Protein AF-A0A519W0J6-F1 (afdb_monomer_lite)

Foldseek 3Di:
DDDDDDPPVVVVVVVVVVVPPPDPPVDWDWDWDDDPFWIWIWTADAFAAIFTLDTGTDDPDPVCSVCSCVVDVPPPDVLSQPRGPFGAPDDSDPDDGNDWDQDPVRDTDFHWHWDDWDWDDPDPRDIDIDTDIAGPVDDDD

Radius of gyration: 22.87 Å; chains: 1; bounding box: 69×35×72 Å

Sequence (141 aa):
MKQPKVPQLKSQILLCCLLGMVHLAKAQEIIAIETAHNAMVLEAVKGKDVNTVYFGQKLHSAAEYTQVNATYKQTTEYTGQLNSAYTPSGSRNLVEPAISVTHSDGNKSLNLIFVKKEVENIDANVRLTTLTLKDPVYNFT

Secondary structure (DSSP, 8-state):
-PPP---HHHHHHHHHHHHT--------EEEEEE-SSEEEEEEE-TTS-EEEEEEEEPPS-GGGGGGHHHHS-----TTS-TTBSSPBSSTT--S--SB----TTS------EEEEEEEEEEETTEEEEEEEEE-SSS---

Structure (mmCIF, N/CA/C/O backbone):
data_AF-A0A519W0J6-F1
#
_entry.id   AF-A0A519W0J6-F1
#
loop_
_atom_site.group_PDB
_atom_site.id
_atom_site.type_symbol
_atom_site.label_atom_id
_atom_site.label_alt_id
_atom_site.label_comp_id
_atom_site.label_asym_id
_atom_site.label_entity_id
_atom_site.label_seq_id
_atom_site.pdbx_PDB_ins_code
_atom_site.Cartn_x
_atom_site.Cartn_y
_atom_site.Cartn_z
_atom_site.occupancy
_atom_site.B_iso_or_equiv
_atom_site.auth_seq_id
_atom_site.auth_comp_id
_atom_site.auth_asym_id
_atom_site.auth_atom_id
_atom_site.pdbx_PDB_model_num
ATOM 1 N N . MET A 1 1 ? -47.994 5.093 -54.308 1.00 45.38 1 MET A N 1
ATOM 2 C CA . MET A 1 1 ? -46.577 4.808 -53.982 1.00 45.38 1 MET A CA 1
ATOM 3 C C . MET A 1 1 ? -46.498 4.281 -52.554 1.00 45.38 1 MET A C 1
ATOM 5 O O . MET A 1 1 ? -46.879 4.998 -51.641 1.00 45.38 1 MET A O 1
ATOM 9 N N . LYS A 1 2 ? -46.115 3.010 -52.361 1.00 41.75 2 LYS A N 1
ATOM 10 C CA . LYS A 1 2 ? -45.961 2.377 -51.035 1.00 41.75 2 LYS A CA 1
ATOM 11 C C . LYS A 1 2 ? -44.585 2.736 -50.469 1.00 41.75 2 LYS A C 1
ATOM 13 O O . LYS A 1 2 ? -43.588 2.485 -51.136 1.00 41.75 2 LYS A O 1
ATOM 18 N N . GLN A 1 3 ? -44.532 3.301 -49.264 1.00 48.34 3 GLN A N 1
ATOM 19 C CA . GLN A 1 3 ? -43.264 3.503 -48.559 1.00 48.34 3 GLN A CA 1
ATOM 20 C C . GLN A 1 3 ? -42.672 2.157 -48.103 1.00 48.34 3 GLN A C 1
ATOM 22 O O . GLN A 1 3 ? -43.434 1.276 -47.685 1.00 48.34 3 GLN A O 1
ATOM 27 N N . PRO A 1 4 ? -41.341 1.965 -48.171 1.00 50.31 4 PRO A N 1
ATOM 28 C CA . PRO A 1 4 ? -40.723 0.723 -47.739 1.00 50.31 4 PRO A CA 1
ATOM 29 C C . PRO A 1 4 ? -40.739 0.645 -46.207 1.00 50.31 4 PRO A C 1
ATOM 31 O O . PRO A 1 4 ? -40.271 1.546 -45.514 1.00 50.31 4 PRO A O 1
ATOM 34 N N . LYS A 1 5 ? -41.279 -0.453 -45.665 1.00 56.59 5 LYS A N 1
ATOM 35 C CA . LYS A 1 5 ? -41.187 -0.768 -44.234 1.00 56.59 5 LYS A CA 1
ATOM 36 C C . LYS A 1 5 ? -39.733 -1.108 -43.905 1.00 56.59 5 LYS A C 1
ATOM 38 O O . LYS A 1 5 ? -39.240 -2.164 -44.295 1.00 56.59 5 LYS A O 1
ATOM 43 N N . VAL A 1 6 ? -39.058 -0.218 -43.183 1.00 60.62 6 VAL A N 1
ATOM 44 C CA . VAL A 1 6 ? -37.746 -0.497 -42.582 1.00 60.62 6 VAL A CA 1
ATOM 45 C C . VAL A 1 6 ? -37.908 -1.674 -41.603 1.00 60.62 6 VAL A C 1
ATOM 47 O O . VAL A 1 6 ? -38.866 -1.677 -40.823 1.00 60.62 6 VAL A O 1
ATOM 50 N N . PRO A 1 7 ? -37.039 -2.703 -41.631 1.00 51.59 7 PRO A N 1
ATOM 51 C CA . PRO A 1 7 ? -37.216 -3.873 -40.784 1.00 51.59 7 PRO A CA 1
ATOM 52 C C . PRO A 1 7 ? -36.943 -3.501 -39.321 1.00 51.59 7 PRO A C 1
ATOM 54 O O . PRO A 1 7 ? -35.798 -3.266 -38.937 1.00 51.59 7 PRO A O 1
ATOM 57 N N . GLN A 1 8 ? -38.009 -3.485 -38.513 1.00 59.59 8 GLN A N 1
ATOM 58 C CA . GLN A 1 8 ? -38.036 -3.235 -37.058 1.00 59.59 8 GLN A CA 1
ATOM 59 C C . GLN A 1 8 ? -36.944 -4.007 -36.292 1.00 59.59 8 GLN A C 1
ATOM 61 O O . GLN A 1 8 ? -36.388 -3.517 -35.313 1.00 59.59 8 GLN A O 1
ATOM 66 N N . LEU A 1 9 ? -36.570 -5.187 -36.798 1.00 54.81 9 LEU A N 1
ATOM 67 C CA . LEU A 1 9 ? -35.539 -6.053 -36.234 1.00 54.81 9 LEU A CA 1
ATOM 68 C C . LEU A 1 9 ? -34.135 -5.419 -36.245 1.00 54.81 9 LEU A C 1
ATOM 70 O O . LEU A 1 9 ? -33.382 -5.595 -35.295 1.00 54.81 9 LEU A O 1
ATOM 74 N N . LYS A 1 10 ? -33.786 -4.623 -37.268 1.00 52.78 10 LYS A N 1
ATOM 75 C CA . LYS A 1 10 ? -32.477 -3.943 -37.331 1.00 52.78 10 LYS A CA 1
ATOM 76 C C . LYS A 1 10 ? -32.378 -2.791 -36.323 1.00 52.78 10 LYS A C 1
ATOM 78 O O . LYS A 1 10 ? -31.314 -2.577 -35.752 1.00 52.78 10 LYS A O 1
ATOM 83 N N . SER A 1 11 ? -33.489 -2.091 -36.075 1.00 52.75 11 SER A N 1
ATOM 84 C CA . SER A 1 11 ? -33.553 -1.002 -35.088 1.00 52.75 11 SER A CA 1
ATOM 85 C C . SER A 1 11 ? -33.530 -1.522 -33.647 1.00 52.75 11 SER A C 1
ATOM 87 O O . SER A 1 11 ? -32.971 -0.861 -32.777 1.00 52.75 11 SER A O 1
ATOM 89 N N . GLN A 1 12 ? -34.097 -2.706 -33.391 1.00 56.88 12 GLN A N 1
ATOM 90 C CA . GLN A 1 12 ? -34.077 -3.345 -32.068 1.00 56.88 12 GLN A CA 1
ATOM 91 C C . GLN A 1 12 ? -32.694 -3.914 -31.713 1.00 56.88 12 GLN A C 1
ATOM 93 O O . GLN A 1 12 ? -32.242 -3.750 -30.584 1.00 56.88 12 GLN A O 1
ATOM 98 N N . ILE A 1 13 ? -31.975 -4.496 -32.682 1.00 59.44 13 ILE A N 1
ATOM 99 C CA . ILE A 1 13 ? -30.599 -4.985 -32.474 1.00 59.44 13 ILE A CA 1
ATOM 100 C C . ILE A 1 13 ? -29.644 -3.821 -32.163 1.00 59.44 13 ILE A C 1
ATOM 102 O O . ILE A 1 13 ? -28.817 -3.930 -31.262 1.00 59.44 13 ILE A O 1
ATOM 106 N N . LEU A 1 14 ? -29.801 -2.680 -32.844 1.00 55.66 14 LEU A N 1
ATOM 107 C CA . LEU A 1 14 ? -28.998 -1.482 -32.580 1.00 55.66 14 LEU A CA 1
ATOM 108 C C . LEU A 1 14 ? -29.262 -0.900 -31.176 1.00 55.66 14 LEU A C 1
ATOM 110 O O . LEU A 1 14 ? -28.326 -0.463 -30.509 1.00 55.66 14 LEU A O 1
ATOM 114 N N . LEU A 1 15 ? -30.511 -0.954 -30.699 1.00 54.09 15 LEU A N 1
ATOM 115 C CA . LEU A 1 15 ? -30.890 -0.509 -29.353 1.00 54.09 15 LEU A CA 1
ATOM 116 C C . LEU A 1 15 ? -30.371 -1.465 -28.257 1.00 54.09 15 LEU A C 1
ATOM 118 O O . LEU A 1 15 ? -29.874 -1.001 -27.233 1.00 54.09 15 LEU A O 1
ATOM 122 N N . CYS A 1 16 ? -30.392 -2.784 -28.488 1.00 56.12 16 CYS A N 1
ATOM 123 C CA . CYS A 1 16 ? -29.795 -3.776 -27.583 1.00 56.12 16 CYS A CA 1
ATOM 124 C C . CYS A 1 16 ? -28.260 -3.681 -27.517 1.00 56.12 16 CYS A C 1
ATOM 126 O O . CYS A 1 16 ? -27.689 -3.861 -26.443 1.00 56.12 16 CYS A O 1
ATOM 128 N N . CYS A 1 17 ? -27.583 -3.347 -28.621 1.00 57.12 17 CYS A N 1
ATOM 129 C CA . CYS A 1 17 ? -26.134 -3.116 -28.620 1.00 57.12 17 CYS A CA 1
ATOM 130 C C . CYS A 1 17 ? -25.729 -1.842 -27.856 1.00 57.12 17 CYS A C 1
ATOM 132 O O . CYS A 1 17 ? -24.668 -1.835 -27.235 1.00 57.12 17 CYS A O 1
ATOM 134 N N . LEU A 1 18 ? -26.564 -0.793 -27.840 1.00 54.22 18 LEU A N 1
ATOM 135 C CA . LEU A 1 18 ? -26.305 0.413 -27.036 1.00 54.22 18 LEU A CA 1
ATOM 136 C C . LEU A 1 18 ? -26.500 0.188 -25.524 1.00 54.22 18 LEU A C 1
ATOM 138 O O . LEU A 1 18 ? -25.801 0.808 -24.728 1.00 54.22 18 LEU A O 1
ATOM 142 N N . LEU A 1 19 ? -27.402 -0.712 -25.119 1.00 57.50 19 LEU A N 1
ATOM 143 C CA . LEU A 1 19 ? -27.638 -1.068 -23.709 1.00 57.50 19 LEU A CA 1
ATOM 144 C C . LEU A 1 19 ? -26.611 -2.071 -23.144 1.00 57.50 19 LEU A C 1
ATOM 146 O O . LEU A 1 19 ? -26.503 -2.213 -21.930 1.00 57.50 19 LEU A O 1
ATOM 150 N N . GLY A 1 20 ? -25.842 -2.754 -24.001 1.00 53.88 20 GLY A N 1
ATOM 151 C CA . GLY A 1 20 ? -24.844 -3.757 -23.601 1.00 53.88 20 GLY A CA 1
ATOM 152 C C . GLY A 1 20 ? -23.479 -3.198 -23.178 1.00 53.88 20 GLY A C 1
ATOM 153 O O . GLY A 1 20 ? -22.646 -3.950 -22.680 1.00 53.88 20 GLY A O 1
ATOM 154 N N . MET A 1 21 ? -23.235 -1.894 -23.346 1.00 58.31 21 MET A N 1
ATOM 155 C CA . MET A 1 21 ? -21.981 -1.231 -22.956 1.00 58.31 21 MET A CA 1
ATOM 156 C C . MET A 1 21 ? -22.093 -0.517 -21.605 1.00 58.31 21 MET A C 1
ATOM 158 O O . MET A 1 21 ? -21.588 0.590 -21.426 1.00 58.31 21 MET A O 1
ATOM 162 N N . VAL A 1 22 ? -22.735 -1.145 -20.617 1.00 56.03 22 VAL A N 1
ATOM 163 C CA . VAL A 1 22 ? -22.576 -0.700 -19.228 1.00 56.03 22 VAL A CA 1
ATOM 164 C C . VAL A 1 22 ? -21.187 -1.158 -18.792 1.00 56.03 22 VAL A C 1
ATOM 166 O O . VAL A 1 22 ? -20.971 -2.321 -18.457 1.00 56.03 22 VAL A O 1
ATOM 169 N N . HIS A 1 23 ? -20.209 -0.262 -18.923 1.00 51.3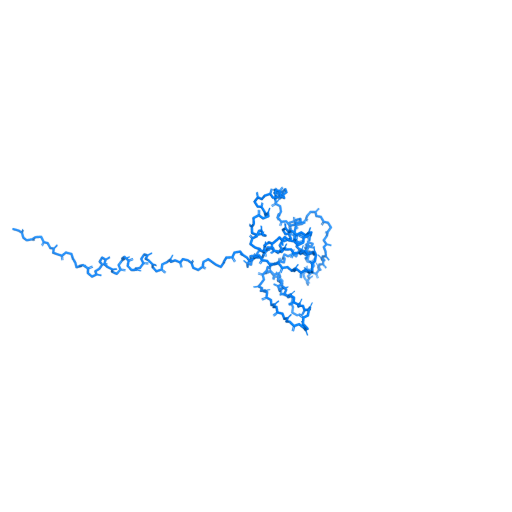8 23 HIS A N 1
ATOM 170 C CA . HIS A 1 23 ? -18.829 -0.489 -18.516 1.00 51.38 23 HIS A CA 1
ATOM 171 C C . HIS A 1 23 ? -18.777 -1.146 -17.129 1.00 51.38 23 HIS A C 1
ATOM 173 O O . HIS A 1 23 ? -19.193 -0.547 -16.137 1.00 51.38 23 HIS A O 1
ATOM 179 N N . LEU A 1 24 ? -18.172 -2.335 -17.042 1.00 51.06 24 LEU A N 1
ATOM 180 C CA . LEU A 1 24 ? -17.559 -2.810 -15.803 1.00 51.06 24 LEU A CA 1
ATOM 181 C C . LEU A 1 24 ? -16.348 -1.913 -15.509 1.00 51.06 24 LEU A C 1
ATOM 183 O O . LEU A 1 24 ? -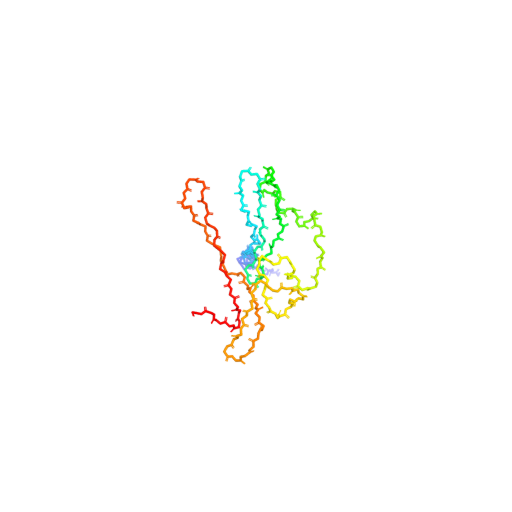15.198 -2.303 -15.703 1.00 51.06 24 LEU A O 1
ATOM 187 N N . ALA A 1 25 ? -16.592 -0.681 -15.071 1.00 53.06 25 ALA A N 1
ATOM 188 C CA . ALA A 1 25 ? -15.561 0.095 -14.412 1.00 53.06 25 ALA A CA 1
ATOM 189 C C . ALA A 1 25 ? -15.243 -0.641 -13.105 1.00 53.06 25 ALA A C 1
ATOM 191 O O . ALA A 1 25 ? -16.088 -0.739 -12.214 1.00 53.06 25 ALA A O 1
ATOM 192 N N . LYS A 1 26 ? -14.043 -1.221 -12.998 1.00 55.28 26 LYS A N 1
ATOM 193 C CA . LYS A 1 26 ? -13.546 -1.710 -11.709 1.00 55.28 26 LYS A CA 1
ATOM 194 C C . LYS A 1 26 ? -13.397 -0.488 -10.807 1.00 55.28 26 LYS A C 1
ATOM 196 O O . LYS A 1 26 ? -12.513 0.336 -11.026 1.00 55.28 26 LYS A O 1
ATOM 201 N N . ALA A 1 27 ? -14.338 -0.360 -9.875 1.00 66.06 27 ALA A N 1
ATOM 202 C CA . ALA A 1 27 ? -14.426 0.737 -8.930 1.00 66.06 27 ALA A CA 1
ATOM 203 C C . ALA A 1 27 ? -13.129 0.872 -8.124 1.00 66.06 27 ALA A C 1
ATOM 205 O O . ALA A 1 27 ? -12.456 -0.119 -7.833 1.00 66.06 27 ALA A O 1
ATOM 206 N N . GLN A 1 28 ? -12.803 2.114 -7.778 1.00 74.62 28 GLN A N 1
ATOM 207 C CA . GLN A 1 28 ? -11.815 2.448 -6.763 1.00 74.62 28 GLN A CA 1
ATOM 208 C C . GLN A 1 28 ? -12.082 1.645 -5.486 1.00 74.62 28 GLN A C 1
ATOM 210 O O . GLN A 1 28 ? -13.215 1.606 -5.005 1.00 74.62 28 GLN A O 1
ATOM 215 N N . GLU A 1 29 ? -11.047 1.001 -4.947 1.00 88.38 29 GLU A N 1
ATOM 216 C CA . GLU A 1 29 ? -11.176 0.167 -3.760 1.00 88.38 29 GLU A CA 1
ATOM 217 C C . GLU A 1 29 ? -10.745 0.951 -2.520 1.00 88.38 29 GLU A C 1
ATOM 219 O O . GLU A 1 29 ? -9.584 1.334 -2.384 1.00 88.38 29 GLU A O 1
ATOM 224 N N . ILE A 1 30 ? -11.692 1.184 -1.610 1.00 92.69 30 ILE A N 1
ATOM 225 C CA . ILE A 1 30 ? -11.407 1.687 -0.266 1.00 92.69 30 ILE A CA 1
ATOM 226 C C . ILE A 1 30 ? -11.170 0.485 0.649 1.00 92.69 30 ILE A C 1
ATOM 228 O O . ILE A 1 30 ? -12.045 -0.361 0.836 1.00 92.69 30 ILE A O 1
ATOM 232 N N . ILE A 1 31 ? -9.968 0.402 1.209 1.00 95.00 31 ILE A N 1
ATOM 233 C CA . ILE A 1 31 ? -9.508 -0.694 2.057 1.00 95.00 31 ILE A CA 1
ATOM 234 C C . ILE A 1 31 ? -9.385 -0.159 3.482 1.00 95.00 31 ILE A C 1
ATOM 236 O O . ILE A 1 31 ? -8.383 0.459 3.834 1.00 95.00 31 ILE A O 1
ATOM 240 N N . ALA A 1 32 ? -10.414 -0.396 4.297 1.00 95.31 32 ALA A N 1
ATOM 241 C CA . ALA A 1 32 ? -10.416 -0.043 5.712 1.00 95.31 32 ALA A CA 1
ATOM 242 C C . ALA A 1 32 ? -9.865 -1.194 6.570 1.00 95.31 32 ALA A C 1
ATOM 244 O O . ALA A 1 32 ? -10.398 -2.310 6.588 1.00 95.31 32 ALA A O 1
ATOM 245 N N . ILE A 1 33 ? -8.787 -0.908 7.293 1.00 96.19 33 ILE A N 1
ATOM 246 C CA . ILE A 1 33 ? -8.173 -1.775 8.293 1.00 96.19 33 ILE A CA 1
ATOM 247 C C . ILE A 1 33 ? -8.517 -1.176 9.655 1.00 96.19 33 ILE A C 1
ATOM 249 O O . ILE A 1 33 ? -7.961 -0.156 10.058 1.00 96.19 33 ILE A O 1
ATOM 253 N N . GLU A 1 34 ? -9.474 -1.792 10.343 1.00 96.25 34 GLU A N 1
ATOM 254 C CA . GLU A 1 34 ? -10.017 -1.292 11.603 1.00 96.25 34 GLU A CA 1
ATOM 255 C C . GLU A 1 34 ? -9.567 -2.137 12.794 1.00 96.25 34 GLU A C 1
ATOM 257 O O . GLU A 1 34 ? -9.459 -3.359 12.723 1.00 96.25 34 GLU A O 1
ATOM 262 N N . THR A 1 35 ? -9.386 -1.458 13.918 1.00 96.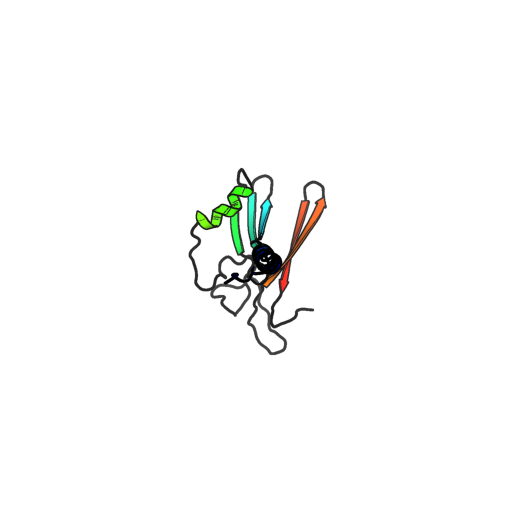25 35 THR A N 1
ATOM 263 C CA . THR A 1 35 ? -9.277 -2.039 15.257 1.00 96.25 35 THR A CA 1
ATOM 264 C C . THR A 1 35 ? -10.479 -1.587 16.093 1.00 96.25 35 THR A C 1
ATOM 266 O O . THR A 1 35 ? -11.389 -0.928 15.585 1.00 96.25 35 THR A O 1
ATOM 269 N N . ALA A 1 36 ? -10.487 -1.895 17.393 1.00 96.25 36 ALA A N 1
ATOM 270 C CA . ALA A 1 36 ? -11.533 -1.419 18.299 1.00 96.25 36 ALA A CA 1
ATOM 271 C C . ALA A 1 36 ? -11.670 0.118 18.317 1.00 96.25 36 ALA A C 1
ATOM 273 O O . ALA A 1 36 ? -12.778 0.626 18.476 1.00 96.25 36 ALA A O 1
ATOM 274 N N . HIS A 1 37 ? -10.565 0.856 18.135 1.00 97.44 37 HIS A N 1
ATOM 275 C CA . HIS A 1 37 ? -10.543 2.314 18.326 1.00 97.44 37 HIS A CA 1
ATOM 276 C C . HIS A 1 37 ? -9.882 3.106 17.196 1.00 97.44 37 HIS A C 1
ATOM 278 O O . HIS A 1 37 ? -10.081 4.315 17.121 1.00 97.44 37 HIS A O 1
ATOM 284 N N . ASN A 1 38 ? -9.126 2.454 16.313 1.00 97.44 38 ASN A N 1
ATOM 285 C CA . ASN A 1 38 ? -8.393 3.110 15.230 1.00 97.44 38 ASN A CA 1
ATOM 286 C C . ASN A 1 38 ? -8.735 2.496 13.877 1.00 97.44 38 ASN A C 1
ATOM 288 O O . ASN A 1 38 ? -9.076 1.314 13.802 1.00 97.44 38 ASN A O 1
ATOM 292 N N . ALA A 1 39 ? -8.555 3.274 12.819 1.00 97.19 39 ALA A N 1
ATOM 293 C CA . ALA A 1 39 ? -8.647 2.818 11.448 1.00 97.19 39 ALA A CA 1
ATOM 294 C C . ALA A 1 39 ? -7.507 3.383 10.602 1.00 97.19 39 ALA A C 1
ATOM 296 O O . ALA A 1 39 ? -7.171 4.564 10.697 1.00 97.19 39 ALA A O 1
ATOM 297 N N . MET A 1 40 ? -6.958 2.532 9.743 1.00 96.06 40 MET A N 1
ATOM 298 C CA . MET A 1 40 ? -6.119 2.911 8.615 1.00 96.06 40 MET A CA 1
ATOM 299 C C . MET A 1 40 ? -6.896 2.623 7.340 1.00 96.06 40 MET A C 1
ATOM 301 O O . MET A 1 40 ? -7.399 1.515 7.157 1.00 96.06 40 MET A O 1
ATOM 305 N N . VAL A 1 41 ? -7.007 3.612 6.464 1.00 95.50 41 VAL A N 1
ATOM 306 C CA . VAL A 1 41 ? -7.758 3.480 5.221 1.00 95.50 41 VAL A CA 1
ATOM 307 C C . VAL A 1 41 ? -6.873 3.810 4.048 1.00 95.50 41 VAL A C 1
ATOM 309 O O . VAL A 1 41 ? -6.247 4.872 3.988 1.00 95.50 41 VAL A O 1
ATOM 312 N N . LEU A 1 42 ? -6.868 2.875 3.109 1.00 94.94 42 LEU A N 1
ATOM 313 C CA . LEU A 1 42 ? -6.124 2.960 1.873 1.00 94.94 42 LEU A CA 1
ATOM 314 C C . LEU A 1 42 ? -7.084 3.075 0.694 1.00 94.94 42 LEU A C 1
ATOM 316 O O . LEU A 1 42 ? -8.129 2.428 0.660 1.00 94.94 42 LEU A O 1
ATOM 320 N N . GLU A 1 43 ? -6.704 3.873 -0.286 1.00 92.94 43 GLU A N 1
ATOM 321 C CA . GLU A 1 43 ? -7.299 3.895 -1.611 1.00 92.94 43 GLU A CA 1
ATOM 322 C C . GLU A 1 43 ? -6.385 3.118 -2.555 1.00 92.94 43 GLU A C 1
ATOM 324 O O . GLU A 1 43 ? -5.193 3.410 -2.673 1.00 92.94 43 GLU A O 1
ATOM 329 N N . ALA A 1 44 ? -6.946 2.109 -3.215 1.00 93.12 44 ALA A N 1
ATOM 330 C CA . ALA A 1 44 ? -6.239 1.283 -4.173 1.00 93.12 44 ALA A CA 1
ATOM 331 C C . ALA A 1 44 ? -7.016 1.231 -5.491 1.00 93.12 44 ALA A C 1
ATOM 333 O O . ALA A 1 44 ? -8.177 0.823 -5.559 1.00 93.12 44 ALA A O 1
ATOM 334 N N . VAL A 1 45 ? -6.353 1.633 -6.571 1.00 91.25 45 VAL A N 1
ATOM 335 C CA . VAL A 1 45 ? -6.876 1.516 -7.933 1.00 91.25 45 VAL A CA 1
ATOM 336 C C . VAL A 1 45 ? -5.881 0.695 -8.730 1.00 91.25 45 VAL A C 1
ATOM 338 O O . VAL A 1 45 ? -4.689 0.990 -8.737 1.00 91.25 45 VAL A O 1
ATOM 341 N N . LYS A 1 46 ? -6.354 -0.355 -9.406 1.00 91.31 46 LYS A N 1
ATOM 342 C CA . LYS A 1 46 ? -5.474 -1.238 -10.181 1.00 91.31 46 LYS A CA 1
ATOM 343 C C . LYS A 1 46 ? -4.647 -0.426 -11.182 1.00 91.31 46 LYS A C 1
ATOM 345 O O . LYS A 1 46 ? -5.207 0.317 -11.984 1.00 91.31 46 LYS A O 1
ATOM 350 N N . GLY A 1 47 ? -3.327 -0.605 -11.148 1.00 89.94 47 GLY A N 1
ATOM 351 C CA . GLY A 1 47 ? -2.398 0.130 -12.010 1.00 89.94 47 GLY A CA 1
ATOM 352 C C . GLY A 1 47 ? -2.033 1.542 -11.537 1.00 89.94 47 GLY A C 1
ATOM 353 O O . GLY A 1 47 ? -1.331 2.236 -12.265 1.00 89.94 47 GLY A O 1
ATOM 354 N N . LYS A 1 48 ? -2.483 1.962 -10.350 1.00 91.38 48 LYS A N 1
ATOM 355 C CA . LYS A 1 48 ? -2.072 3.207 -9.687 1.00 91.38 48 LYS A CA 1
ATOM 356 C C . LYS A 1 48 ? -1.356 2.909 -8.369 1.00 91.38 48 LYS A C 1
ATOM 358 O O . LYS A 1 48 ? -1.322 1.757 -7.932 1.00 91.38 48 LYS A O 1
ATOM 363 N N . ASP A 1 49 ? -0.817 3.953 -7.753 1.00 91.31 49 ASP A N 1
ATOM 364 C CA . ASP A 1 49 ? -0.265 3.913 -6.401 1.00 91.31 49 ASP A CA 1
ATOM 365 C C . ASP A 1 49 ? -1.348 3.508 -5.377 1.00 91.31 49 ASP A C 1
ATOM 367 O O . ASP A 1 49 ? -2.547 3.714 -5.598 1.00 91.31 49 ASP A O 1
ATOM 371 N N . VAL A 1 50 ? -0.930 2.916 -4.256 1.00 94.75 50 VAL A N 1
ATOM 372 C CA . VAL A 1 50 ? -1.801 2.723 -3.085 1.00 94.75 50 VAL A CA 1
ATOM 373 C C . VAL A 1 50 ? -1.573 3.891 -2.147 1.00 94.75 50 VAL A C 1
ATOM 375 O O . VAL A 1 50 ? -0.455 4.061 -1.667 1.00 94.75 50 VAL A O 1
ATOM 378 N N . ASN A 1 51 ? -2.620 4.652 -1.849 1.00 92.56 51 ASN A N 1
ATOM 379 C CA . ASN A 1 51 ? -2.514 5.878 -1.067 1.00 92.56 51 ASN A CA 1
ATOM 380 C C . ASN A 1 51 ? -3.244 5.760 0.270 1.00 92.56 51 ASN A C 1
ATOM 382 O O . ASN A 1 51 ? -4.345 5.224 0.346 1.00 92.56 51 ASN A O 1
ATOM 386 N N . THR A 1 52 ? -2.642 6.288 1.329 1.00 92.62 52 THR A N 1
ATOM 387 C CA . THR A 1 52 ? -3.275 6.444 2.637 1.00 92.62 52 THR A CA 1
ATOM 388 C C . THR A 1 52 ? -4.190 7.659 2.603 1.00 92.62 52 THR A C 1
ATOM 390 O O . THR A 1 52 ? -3.730 8.791 2.453 1.00 92.62 52 THR A O 1
ATOM 393 N N . VAL A 1 53 ? -5.488 7.421 2.773 1.00 90.56 53 VAL A N 1
ATOM 394 C CA . VAL A 1 53 ? -6.521 8.471 2.760 1.00 90.56 53 VAL A CA 1
ATOM 395 C C . VAL A 1 53 ? -6.990 8.840 4.163 1.00 90.56 53 VAL A C 1
ATOM 397 O O . VAL A 1 53 ? -7.480 9.942 4.387 1.00 90.56 53 VAL A O 1
ATOM 400 N N . TYR A 1 54 ? -6.818 7.936 5.131 1.00 92.62 54 TYR A N 1
ATOM 401 C CA . TYR A 1 54 ? -7.160 8.184 6.525 1.00 92.62 54 TYR A CA 1
ATOM 402 C C . TYR A 1 54 ? -6.300 7.343 7.464 1.00 92.62 54 TYR A C 1
ATOM 404 O O . TYR A 1 54 ? -6.112 6.147 7.242 1.00 92.62 54 TYR A O 1
ATOM 412 N N . PHE A 1 55 ? -5.840 7.950 8.551 1.00 93.62 55 PHE A N 1
ATOM 413 C CA . PHE A 1 55 ? -5.316 7.228 9.702 1.00 93.62 55 PHE A CA 1
ATOM 414 C C . PHE A 1 55 ? -5.711 7.972 10.974 1.00 93.62 55 PHE A C 1
ATOM 416 O O . PHE A 1 55 ? -5.387 9.149 11.131 1.00 93.62 55 PHE A O 1
ATOM 423 N N . GLY A 1 56 ? -6.451 7.311 11.860 1.00 94.75 56 GLY A N 1
ATOM 424 C CA . GLY A 1 56 ? -6.985 7.959 13.053 1.00 94.75 56 GLY A CA 1
ATOM 425 C C . GLY A 1 56 ? -8.025 7.118 13.775 1.00 94.75 56 GLY A C 1
ATOM 426 O O . GLY A 1 56 ? -8.020 5.891 13.679 1.00 94.75 56 GLY A O 1
ATOM 427 N N . GLN A 1 57 ? -8.921 7.786 14.503 1.00 96.69 57 GLN A N 1
ATOM 428 C CA . GLN A 1 57 ? -10.000 7.125 15.233 1.00 96.69 57 GLN A CA 1
ATOM 429 C C . GLN A 1 57 ? -10.941 6.377 14.282 1.00 96.69 57 GLN A C 1
ATOM 431 O O . GLN A 1 57 ? -11.243 6.821 13.178 1.00 96.69 57 GLN A O 1
ATOM 436 N N . LYS A 1 58 ? -11.430 5.216 14.709 1.00 97.25 58 LYS A N 1
ATOM 437 C CA . LYS A 1 58 ? -12.439 4.489 13.937 1.00 97.25 58 LYS A CA 1
ATOM 438 C C . LYS A 1 58 ? -13.692 5.367 13.764 1.00 97.25 58 LYS A C 1
ATOM 440 O O . LYS A 1 58 ? -14.204 5.904 14.746 1.00 97.25 58 LYS A O 1
ATOM 445 N N . LEU A 1 59 ? -14.168 5.506 12.523 1.00 94.81 59 LEU A N 1
ATOM 446 C CA . LEU A 1 59 ? -15.398 6.237 12.215 1.00 94.81 59 LEU A CA 1
ATOM 447 C C . LEU A 1 59 ? -16.616 5.391 12.581 1.00 94.81 59 LEU A C 1
ATOM 449 O O . LEU A 1 59 ? -16.524 4.173 12.747 1.00 94.81 59 LEU A O 1
ATOM 453 N N . HIS A 1 60 ? -17.768 6.042 12.714 1.00 93.62 60 HIS A N 1
ATOM 454 C CA . HIS A 1 60 ? -18.990 5.361 13.125 1.00 93.6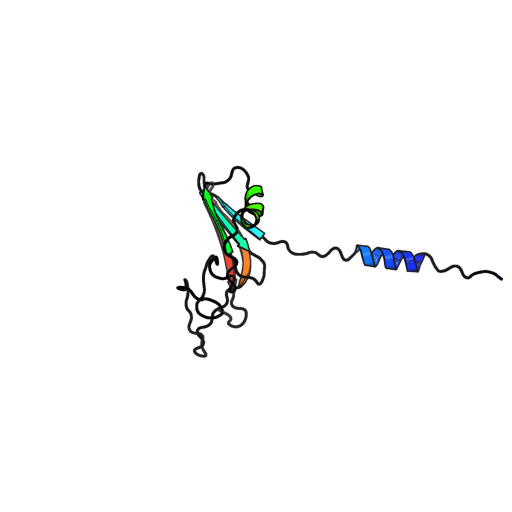2 60 HIS A CA 1
ATOM 455 C C . HIS A 1 60 ? -19.471 4.363 12.061 1.00 93.62 60 HIS A C 1
ATOM 457 O O . HIS A 1 60 ? -19.920 3.266 12.396 1.00 93.62 60 HIS A O 1
ATOM 463 N N . SER A 1 61 ? -19.322 4.717 10.784 1.00 91.25 61 SER A N 1
ATOM 464 C CA . SER A 1 61 ? -19.657 3.874 9.642 1.00 91.25 61 SER A CA 1
ATOM 465 C C . SER A 1 61 ? -18.507 3.778 8.643 1.00 91.25 61 SER A C 1
ATOM 467 O O . SER A 1 61 ? -17.935 4.780 8.220 1.00 91.25 61 SER A O 1
ATOM 469 N N . ALA A 1 62 ? -18.237 2.561 8.164 1.00 86.06 62 ALA A N 1
ATOM 470 C CA . ALA A 1 62 ? -17.241 2.321 7.121 1.00 86.06 62 ALA A CA 1
ATOM 471 C C . ALA A 1 62 ? -17.557 3.055 5.801 1.00 86.06 62 ALA A C 1
ATOM 473 O O . ALA A 1 62 ? -16.653 3.349 5.021 1.00 86.06 62 ALA A O 1
ATOM 474 N N . ALA A 1 63 ? -18.829 3.385 5.550 1.00 89.56 63 ALA A N 1
ATOM 475 C CA . ALA A 1 63 ? -19.230 4.156 4.375 1.00 89.56 63 ALA A CA 1
ATOM 476 C C . ALA A 1 63 ? -18.721 5.608 4.417 1.00 89.56 63 ALA A C 1
ATOM 478 O O . ALA A 1 63 ? -18.565 6.232 3.372 1.00 89.56 63 ALA A O 1
ATOM 479 N N . GLU A 1 64 ? -18.422 6.149 5.600 1.00 92.12 64 GLU A N 1
ATOM 480 C CA . GLU A 1 64 ? -17.895 7.512 5.741 1.00 92.12 64 GLU A CA 1
ATOM 481 C C . GLU A 1 64 ? -16.487 7.641 5.149 1.00 92.12 64 GLU A C 1
ATOM 483 O O . GLU A 1 64 ? -16.111 8.707 4.660 1.00 92.12 64 GLU A O 1
ATOM 488 N N . TYR A 1 65 ? -15.726 6.543 5.094 1.00 92.00 65 TYR A N 1
ATOM 489 C CA . TYR A 1 65 ? -14.377 6.544 4.535 1.00 92.00 65 TYR A CA 1
ATOM 490 C C . TYR A 1 65 ? -14.322 6.909 3.054 1.00 92.00 65 TYR A C 1
ATOM 492 O O . TYR A 1 65 ? -13.332 7.489 2.611 1.00 92.00 65 TYR A O 1
ATOM 500 N N . THR A 1 66 ? -15.386 6.652 2.287 1.00 87.94 66 THR A N 1
ATOM 501 C CA . THR A 1 66 ? -15.432 7.050 0.871 1.00 87.94 66 THR A CA 1
ATOM 502 C C . THR A 1 66 ? -15.512 8.568 0.697 1.00 87.94 66 THR A C 1
ATOM 504 O O . THR A 1 66 ? -15.237 9.068 -0.388 1.00 87.94 66 THR A O 1
ATOM 507 N N . GLN A 1 67 ? -15.896 9.301 1.747 1.00 87.69 67 GLN A N 1
ATOM 508 C CA . GLN A 1 67 ? -16.082 10.754 1.730 1.00 87.69 67 GLN A CA 1
ATOM 509 C C . GLN A 1 67 ? -14.910 11.520 2.351 1.00 87.69 67 GLN A C 1
ATOM 511 O O . GLN A 1 67 ? -14.875 12.754 2.284 1.00 87.69 67 GLN A O 1
ATOM 516 N N . VAL A 1 68 ? -13.934 10.814 2.935 1.00 85.62 68 VAL A N 1
ATOM 517 C CA . VAL A 1 68 ? -12.787 11.448 3.596 1.00 85.62 68 VAL A CA 1
ATOM 518 C C . VAL A 1 68 ? -12.010 12.311 2.609 1.00 85.62 68 VAL A C 1
ATOM 520 O O . VAL A 1 68 ? -11.798 13.480 2.903 1.00 85.62 68 VAL A O 1
ATOM 523 N N . ASN A 1 69 ? -11.695 11.815 1.410 1.00 78.31 69 ASN A N 1
ATOM 524 C CA . ASN A 1 69 ? -10.971 12.596 0.396 1.00 78.31 69 ASN A CA 1
ATOM 525 C C . ASN A 1 69 ? -11.733 13.844 -0.084 1.00 78.31 69 ASN A C 1
ATOM 527 O O . ASN A 1 69 ? -11.120 14.845 -0.444 1.00 78.31 69 ASN A O 1
ATOM 531 N N . ALA A 1 70 ? -13.070 13.810 -0.094 1.00 76.06 70 ALA A N 1
ATOM 532 C CA . ALA A 1 70 ? -13.880 14.971 -0.473 1.00 76.06 70 ALA A CA 1
ATOM 533 C C . ALA A 1 70 ? -13.890 16.055 0.620 1.00 76.06 70 ALA A C 1
ATOM 535 O O . ALA A 1 70 ? -14.023 17.243 0.325 1.00 76.06 70 ALA A O 1
ATOM 536 N N . THR A 1 71 ? -13.742 15.640 1.879 1.00 74.38 71 THR A N 1
ATOM 537 C CA . THR A 1 71 ? -13.831 16.512 3.057 1.00 74.38 71 THR A CA 1
ATOM 538 C C . THR A 1 71 ? -12.456 17.035 3.472 1.00 74.38 71 THR A C 1
ATOM 540 O O . THR A 1 71 ? -12.271 18.229 3.702 1.00 74.38 71 THR A O 1
ATOM 543 N N . TYR A 1 72 ? -11.468 16.144 3.520 1.00 68.25 72 TYR A N 1
ATOM 544 C CA . TYR A 1 72 ? -10.063 16.444 3.739 1.00 68.25 72 TYR A CA 1
ATOM 545 C C . TYR A 1 72 ? -9.405 16.703 2.387 1.00 68.25 72 TYR A C 1
ATOM 547 O O . TYR A 1 72 ? -9.014 15.781 1.675 1.00 68.25 72 TYR A O 1
ATOM 555 N N . LYS A 1 73 ? -9.251 17.983 2.039 1.00 63.41 73 LYS A N 1
ATOM 556 C CA . LYS A 1 73 ? -8.427 18.403 0.901 1.00 63.41 73 LYS A CA 1
ATOM 557 C C . LYS A 1 73 ? -6.954 18.178 1.244 1.00 63.41 73 LYS A C 1
ATOM 559 O O . LYS A 1 73 ? -6.239 19.138 1.530 1.00 63.41 73 LYS A O 1
ATOM 564 N N . GLN A 1 74 ? -6.508 16.918 1.262 1.00 63.25 74 GLN A N 1
ATOM 565 C CA . GLN A 1 74 ? -5.078 16.625 1.210 1.00 63.25 74 GLN A CA 1
ATOM 566 C C . GLN A 1 74 ? -4.519 17.430 0.035 1.00 63.25 74 GLN A C 1
ATOM 568 O O . GLN A 1 74 ? -5.113 17.449 -1.046 1.00 63.25 74 GLN A O 1
ATOM 573 N N . THR A 1 75 ? -3.455 18.192 0.284 1.00 57.59 75 THR A N 1
ATOM 574 C CA . THR A 1 75 ? -2.841 19.058 -0.724 1.00 57.59 75 THR A CA 1
ATOM 575 C C . THR A 1 75 ? -2.642 18.256 -2.000 1.00 57.59 75 THR A C 1
ATOM 577 O O . THR A 1 75 ? -1.965 17.229 -1.976 1.00 57.59 75 THR A O 1
ATOM 580 N N . THR A 1 76 ? -3.267 18.693 -3.093 1.00 56.88 76 THR A N 1
ATOM 581 C CA . THR A 1 76 ? -3.093 18.081 -4.410 1.00 56.88 76 THR A CA 1
ATOM 582 C C . THR A 1 76 ? -1.669 18.369 -4.858 1.00 56.88 76 THR A C 1
ATOM 584 O O . THR A 1 76 ? -1.396 19.398 -5.473 1.00 56.88 76 THR A O 1
ATOM 587 N N . GLU A 1 77 ? -0.743 17.512 -4.455 1.00 65.50 77 GLU A N 1
ATOM 588 C CA . GLU A 1 77 ? 0.644 17.600 -4.874 1.00 65.50 77 GLU A CA 1
ATOM 589 C C . GLU A 1 77 ? 0.777 16.901 -6.231 1.00 65.50 77 GLU A C 1
ATOM 591 O O . GLU A 1 77 ? 0.118 15.893 -6.501 1.00 65.50 77 GLU A O 1
ATOM 596 N N . TYR A 1 78 ? 1.575 17.491 -7.116 1.00 61.34 78 TYR A N 1
ATOM 597 C CA . TYR A 1 78 ? 1.635 17.139 -8.531 1.00 61.34 78 TYR A CA 1
ATOM 598 C C . TYR A 1 78 ? 2.094 15.692 -8.771 1.00 61.34 78 TYR A C 1
ATOM 600 O O . TYR A 1 78 ? 1.740 15.089 -9.784 1.00 61.34 78 TYR A O 1
ATOM 608 N N . THR A 1 79 ? 2.856 15.111 -7.842 1.00 69.69 79 THR A N 1
ATOM 609 C CA . THR A 1 79 ? 3.422 13.763 -7.990 1.00 69.69 79 THR A CA 1
ATOM 610 C C . THR A 1 79 ? 2.436 12.650 -7.633 1.00 69.69 79 THR A C 1
ATOM 612 O O . THR A 1 79 ? 2.587 11.527 -8.128 1.00 69.69 79 THR A O 1
ATOM 615 N N . GLY A 1 80 ? 1.433 12.954 -6.796 1.00 73.88 80 GLY A N 1
ATOM 616 C CA . GLY A 1 80 ? 0.480 11.983 -6.246 1.00 73.88 80 GLY A CA 1
ATOM 617 C C . GLY A 1 80 ? 1.098 10.940 -5.306 1.00 73.88 80 GLY A C 1
ATOM 618 O O . GLY A 1 80 ? 0.453 9.933 -5.035 1.00 73.88 80 GLY A O 1
ATOM 619 N N . GLN A 1 81 ? 2.339 11.155 -4.848 1.00 80.56 81 GLN A N 1
ATOM 620 C CA . GLN A 1 81 ? 3.166 10.123 -4.213 1.00 80.56 81 GLN A CA 1
ATOM 621 C C . GLN A 1 81 ? 3.417 10.355 -2.713 1.00 80.56 81 GLN A C 1
ATOM 623 O O . GLN A 1 81 ? 3.825 9.444 -1.996 1.00 80.56 81 GLN A O 1
ATOM 628 N N . LEU A 1 82 ? 3.138 11.560 -2.203 1.00 80.50 82 LEU A N 1
ATOM 629 C CA . LEU A 1 82 ? 3.364 11.898 -0.791 1.00 80.50 82 LEU A CA 1
ATOM 630 C C . LEU A 1 82 ? 2.523 11.071 0.181 1.00 80.50 82 LEU A C 1
ATOM 632 O O . LEU A 1 82 ? 2.963 10.791 1.291 1.00 80.50 82 LEU A O 1
ATOM 636 N N . ASN A 1 83 ? 1.308 10.709 -0.219 1.00 86.75 83 ASN A N 1
ATOM 637 C CA . ASN A 1 83 ? 0.412 9.895 0.590 1.00 86.75 83 ASN A CA 1
ATOM 638 C C . ASN A 1 83 ? 0.476 8.412 0.217 1.00 86.75 83 ASN A C 1
ATOM 640 O O . ASN A 1 83 ? -0.343 7.643 0.716 1.00 86.75 83 ASN A O 1
ATOM 644 N N . SER A 1 84 ? 1.425 7.982 -0.619 1.00 90.81 84 SER A N 1
ATOM 645 C CA . SER A 1 84 ? 1.591 6.564 -0.915 1.00 90.81 84 SER A CA 1
ATOM 646 C C . SER A 1 84 ? 1.852 5.776 0.366 1.00 90.81 84 SER A C 1
ATOM 648 O O . SER A 1 84 ? 2.667 6.152 1.201 1.00 90.81 84 SER A O 1
ATOM 650 N N . ALA A 1 85 ? 1.153 4.655 0.526 1.00 93.50 85 ALA A N 1
ATOM 651 C CA . ALA A 1 85 ? 1.298 3.770 1.677 1.00 93.50 85 ALA A CA 1
ATOM 652 C C . ALA A 1 85 ? 2.715 3.180 1.777 1.00 93.50 85 ALA A C 1
ATOM 654 O O . ALA A 1 85 ? 3.150 2.786 2.857 1.00 93.50 85 ALA A O 1
ATOM 655 N N . TYR A 1 86 ? 3.431 3.114 0.649 1.00 94.25 86 TYR A N 1
ATOM 656 C CA . TYR A 1 86 ? 4.809 2.654 0.589 1.00 94.25 86 TYR A CA 1
ATOM 657 C C . TYR A 1 86 ? 5.577 3.384 -0.517 1.00 94.25 86 TYR A C 1
ATOM 659 O O . TYR A 1 86 ? 5.543 2.988 -1.679 1.00 94.25 86 TYR A O 1
ATOM 667 N N . THR A 1 87 ? 6.224 4.493 -0.163 1.00 93.38 87 THR A N 1
ATOM 668 C CA . THR A 1 87 ? 6.835 5.436 -1.111 1.00 93.38 87 THR A CA 1
ATOM 669 C C . THR A 1 87 ? 8.131 4.886 -1.735 1.00 93.38 87 THR A C 1
ATOM 671 O O . THR A 1 87 ? 9.107 4.690 -1.006 1.00 93.38 87 THR A O 1
ATOM 674 N N . PRO A 1 88 ? 8.208 4.658 -3.063 1.00 93.81 88 PRO A N 1
ATOM 675 C CA . PRO A 1 88 ? 9.441 4.199 -3.709 1.00 93.81 88 PRO A CA 1
ATOM 676 C C . PRO A 1 88 ? 10.435 5.334 -4.013 1.00 93.81 88 PRO A C 1
ATOM 678 O O . PRO A 1 88 ? 10.069 6.509 -4.076 1.00 93.81 88 PRO A O 1
ATOM 681 N N . SER A 1 89 ? 11.707 4.990 -4.229 1.00 93.62 89 SER A N 1
ATOM 682 C CA . SER A 1 89 ? 12.747 5.925 -4.677 1.00 93.62 89 SER A CA 1
ATOM 683 C C . SER A 1 89 ? 12.669 6.260 -6.167 1.00 93.62 89 SER A C 1
ATOM 685 O O . SER A 1 89 ? 12.329 5.418 -7.000 1.00 93.62 89 SER A O 1
ATOM 687 N N . GLY A 1 90 ? 13.093 7.474 -6.525 1.00 89.31 90 GLY A N 1
ATOM 688 C CA . GLY A 1 90 ? 13.125 7.929 -7.916 1.00 89.31 90 GLY A CA 1
ATOM 689 C C . GLY A 1 90 ? 11.723 8.172 -8.482 1.00 89.31 90 GLY A C 1
ATOM 690 O O . GLY A 1 90 ? 10.831 8.613 -7.762 1.00 89.31 90 GLY A O 1
ATOM 691 N N . SER A 1 91 ? 11.525 7.902 -9.776 1.00 85.12 91 SER A N 1
ATOM 692 C CA . SER A 1 91 ? 10.291 8.211 -10.513 1.00 85.12 91 SER A CA 1
ATOM 693 C C . SER A 1 91 ? 9.806 9.651 -10.271 1.00 85.12 91 SER A C 1
ATOM 695 O O . SER A 1 91 ? 10.458 10.589 -10.728 1.00 85.12 91 SER A O 1
ATOM 697 N N . ARG A 1 92 ? 8.680 9.833 -9.569 1.00 88.19 92 ARG A N 1
ATOM 698 C CA . ARG A 1 92 ? 8.096 11.135 -9.223 1.00 88.19 92 ARG A CA 1
ATOM 699 C C . ARG A 1 92 ? 8.309 11.513 -7.749 1.00 88.19 92 ARG A C 1
ATOM 701 O O . ARG A 1 92 ? 7.826 12.562 -7.344 1.00 88.19 92 ARG A O 1
ATOM 708 N N . ASN A 1 93 ? 9.005 10.703 -6.946 1.00 89.12 93 ASN A N 1
ATOM 709 C CA . ASN A 1 93 ? 9.146 10.941 -5.511 1.00 89.12 93 ASN A CA 1
ATOM 710 C C . ASN A 1 93 ? 10.122 12.090 -5.217 1.00 89.12 93 ASN A C 1
ATOM 712 O O . ASN A 1 93 ? 11.272 12.060 -5.655 1.00 89.12 93 ASN A O 1
ATOM 716 N N . LEU A 1 94 ? 9.672 13.061 -4.422 1.00 87.50 94 LEU A N 1
ATOM 717 C CA . LEU A 1 94 ? 10.461 14.214 -3.974 1.00 87.50 94 LEU A CA 1
ATOM 718 C C . LEU A 1 94 ? 10.765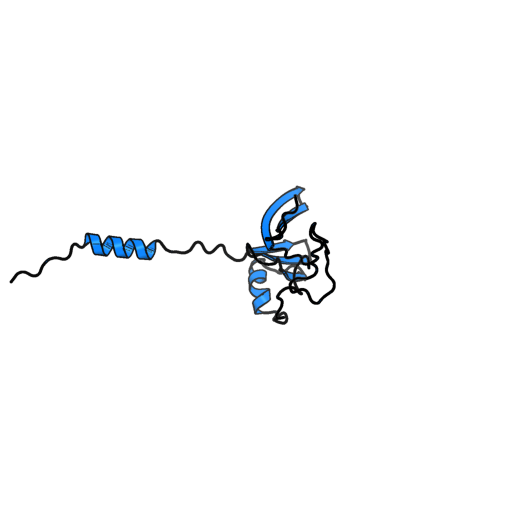 14.191 -2.466 1.00 87.50 94 LEU A C 1
ATOM 720 O O . LEU A 1 94 ? 11.344 15.144 -1.948 1.00 87.50 94 LEU A O 1
ATOM 724 N N . VAL A 1 95 ? 10.373 13.129 -1.756 1.00 87.75 95 VAL A N 1
ATOM 725 C CA . VAL A 1 95 ? 10.597 12.956 -0.312 1.00 87.75 95 VAL A CA 1
ATOM 726 C C . VAL A 1 95 ? 11.431 11.714 -0.010 1.00 87.75 95 VAL A C 1
ATOM 728 O O . VAL A 1 95 ? 11.784 10.945 -0.905 1.00 87.75 95 VAL A O 1
ATOM 731 N N . GLU A 1 96 ? 11.763 11.518 1.266 1.00 92.06 96 GLU A N 1
ATOM 732 C CA . GLU A 1 96 ? 12.479 10.330 1.725 1.00 92.06 96 GLU A CA 1
ATOM 733 C C . GLU A 1 96 ? 11.700 9.046 1.360 1.00 92.06 96 GLU A C 1
ATOM 735 O O . GLU A 1 96 ? 10.521 8.919 1.706 1.00 92.06 96 GLU A O 1
ATOM 740 N N . PRO A 1 97 ? 12.312 8.105 0.616 1.00 94.19 97 PRO A N 1
ATOM 741 C CA . PRO A 1 97 ? 11.639 6.883 0.197 1.00 94.19 97 PRO A CA 1
ATOM 742 C C . PRO A 1 97 ? 11.591 5.843 1.324 1.00 94.19 97 PRO A C 1
ATOM 744 O O . PRO A 1 97 ? 12.558 5.659 2.057 1.00 94.19 97 PRO A O 1
ATOM 747 N N . ALA A 1 98 ? 10.503 5.071 1.384 1.00 95.50 98 ALA A N 1
ATOM 748 C CA . ALA A 1 98 ? 10.392 3.885 2.235 1.00 95.50 98 ALA A CA 1
ATOM 749 C C . ALA A 1 98 ? 11.196 2.694 1.684 1.00 95.50 98 ALA A C 1
ATOM 751 O O . ALA A 1 98 ? 11.615 1.816 2.435 1.00 95.50 98 ALA A O 1
ATOM 752 N N . ILE A 1 99 ? 11.409 2.659 0.364 1.00 95.38 99 ILE A N 1
ATOM 753 C CA . ILE A 1 99 ? 12.168 1.610 -0.315 1.00 95.38 99 ILE A CA 1
ATOM 754 C C . ILE A 1 99 ? 12.989 2.183 -1.466 1.00 95.38 99 ILE A C 1
ATOM 756 O O . ILE A 1 99 ? 12.510 2.994 -2.258 1.00 95.38 99 ILE A O 1
ATOM 760 N N . SER A 1 100 ? 14.234 1.722 -1.569 1.00 95.50 100 SER A N 1
ATOM 761 C CA . SER A 1 100 ? 15.117 1.996 -2.699 1.00 95.50 100 SER A CA 1
ATOM 762 C C . SER A 1 100 ? 15.654 0.696 -3.267 1.00 95.50 100 SER A C 1
ATOM 764 O O . SER A 1 100 ? 16.062 -0.190 -2.518 1.00 95.50 100 SER A O 1
ATOM 766 N N . VAL A 1 101 ? 15.689 0.598 -4.591 1.00 95.12 101 VAL A N 1
ATOM 767 C CA . VAL A 1 101 ? 16.235 -0.560 -5.299 1.00 95.12 101 VAL A CA 1
ATOM 768 C C . VAL A 1 101 ? 17.218 -0.071 -6.351 1.00 95.12 101 VAL A C 1
ATOM 770 O O . VAL A 1 101 ? 16.994 0.959 -6.976 1.00 95.12 101 VAL A O 1
ATOM 773 N N . THR A 1 102 ? 18.326 -0.789 -6.527 1.00 95.50 102 THR A N 1
ATOM 774 C CA . THR A 1 102 ? 19.185 -0.647 -7.708 1.00 95.50 102 THR A CA 1
ATOM 775 C C . THR A 1 102 ? 18.937 -1.859 -8.590 1.00 95.50 102 THR A C 1
ATOM 777 O O . THR A 1 102 ? 19.224 -2.983 -8.183 1.00 95.50 102 THR A O 1
ATOM 780 N N . HIS A 1 103 ? 18.356 -1.628 -9.762 1.00 94.94 103 HIS A N 1
ATOM 781 C CA . HIS A 1 103 ? 18.055 -2.667 -10.742 1.00 94.94 103 HIS A CA 1
ATOM 782 C C . HIS A 1 103 ? 19.337 -3.190 -11.395 1.00 94.94 103 HIS A C 1
ATOM 784 O O . HIS A 1 103 ? 20.414 -2.608 -11.251 1.00 94.94 103 HIS A O 1
ATOM 790 N N . SER A 1 104 ? 19.232 -4.297 -12.132 1.00 94.44 104 SER A N 1
ATOM 791 C CA . SER A 1 104 ? 20.385 -4.963 -12.758 1.00 94.44 104 SER A CA 1
ATOM 792 C C . SER A 1 104 ? 21.135 -4.095 -13.775 1.00 94.44 104 SER A C 1
ATOM 794 O O . SER A 1 104 ? 22.303 -4.348 -14.048 1.00 94.44 104 SER A O 1
ATOM 796 N N . ASP A 1 105 ? 20.477 -3.083 -14.340 1.00 95.00 105 ASP A N 1
ATOM 797 C CA . ASP A 1 105 ? 21.058 -2.097 -15.259 1.00 95.00 105 ASP A CA 1
ATOM 798 C C . ASP A 1 105 ? 21.617 -0.851 -14.539 1.00 95.00 105 ASP A C 1
ATOM 800 O O . ASP A 1 105 ? 22.073 0.094 -15.182 1.00 95.00 105 ASP A O 1
ATOM 804 N N . GLY A 1 106 ? 21.585 -0.835 -13.203 1.00 95.44 106 GLY A N 1
ATOM 805 C CA . GLY A 1 106 ? 22.006 0.287 -12.368 1.00 95.44 106 GLY A CA 1
ATOM 806 C C . GLY A 1 106 ? 20.945 1.375 -12.178 1.00 95.44 106 GLY A C 1
ATOM 807 O O . GLY A 1 106 ? 21.194 2.331 -11.438 1.00 95.44 106 GLY A O 1
ATOM 808 N N . ASN A 1 107 ? 19.764 1.254 -12.794 1.00 95.31 107 ASN A N 1
ATOM 809 C CA . ASN A 1 107 ? 18.675 2.207 -12.613 1.00 95.31 107 ASN A CA 1
ATOM 810 C C . ASN A 1 107 ? 18.131 2.135 -11.176 1.00 95.31 107 ASN A C 1
ATOM 812 O O . ASN A 1 107 ? 17.997 1.058 -10.600 1.00 95.31 107 ASN A O 1
ATOM 816 N N . LYS A 1 108 ? 17.818 3.291 -10.584 1.00 94.00 108 LYS A N 1
ATOM 817 C CA . LYS A 1 108 ? 17.303 3.407 -9.206 1.00 94.00 108 LYS A CA 1
ATOM 818 C C . LYS A 1 108 ? 15.857 3.895 -9.118 1.00 94.00 108 LYS A C 1
ATOM 820 O O . LYS A 1 108 ? 15.339 4.136 -8.027 1.00 94.00 108 LYS A O 1
ATOM 825 N N . SER A 1 109 ? 15.218 4.103 -10.267 1.00 94.44 109 SER A N 1
ATOM 826 C CA . SER A 1 109 ? 13.817 4.496 -10.343 1.00 94.44 109 SER A CA 1
ATOM 827 C C . SER A 1 109 ? 12.921 3.289 -10.092 1.00 94.44 109 SER A C 1
ATOM 829 O O . SER A 1 109 ? 13.054 2.272 -10.767 1.00 94.44 109 SER A O 1
ATOM 831 N N . LEU A 1 110 ? 11.975 3.427 -9.167 1.00 94.75 110 LEU A N 1
ATOM 832 C CA . LEU A 1 110 ? 11.010 2.394 -8.808 1.00 94.75 110 LEU A CA 1
ATOM 833 C C . LEU A 1 110 ? 9.590 2.978 -8.843 1.00 94.75 110 LEU A C 1
ATOM 835 O O . LEU A 1 110 ? 9.349 4.075 -8.341 1.00 94.75 110 LEU A O 1
ATOM 839 N N . ASN A 1 111 ? 8.649 2.257 -9.451 1.00 93.75 111 ASN A N 1
ATOM 840 C CA . ASN A 1 111 ? 7.250 2.666 -9.583 1.00 93.75 111 ASN A CA 1
ATOM 841 C C . ASN A 1 111 ? 6.313 1.533 -9.148 1.00 93.75 111 ASN A C 1
ATOM 843 O O . ASN A 1 111 ? 6.063 0.615 -9.921 1.00 93.75 111 ASN A O 1
ATOM 847 N N . LEU A 1 112 ? 5.779 1.590 -7.928 1.00 94.25 112 LEU A N 1
ATOM 848 C CA . LEU A 1 112 ? 4.972 0.510 -7.357 1.00 94.25 112 LEU A CA 1
ATOM 849 C C . LEU A 1 112 ? 3.476 0.715 -7.613 1.00 94.25 112 LEU A C 1
ATOM 851 O O . LEU A 1 112 ? 2.825 1.518 -6.954 1.00 94.25 112 LEU A O 1
ATOM 855 N N . ILE A 1 113 ? 2.909 -0.087 -8.513 1.00 93.81 113 ILE A N 1
ATOM 856 C CA . ILE A 1 113 ? 1.479 -0.053 -8.840 1.00 93.81 113 ILE A CA 1
ATOM 857 C C . ILE A 1 113 ? 0.709 -1.218 -8.215 1.00 93.81 113 ILE A C 1
ATOM 859 O O . ILE A 1 113 ? 1.189 -2.353 -8.161 1.00 93.81 113 ILE A O 1
ATOM 863 N N . PHE A 1 114 ? -0.529 -0.954 -7.798 1.00 95.69 114 PHE A N 1
ATOM 864 C CA . PHE A 1 114 ? -1.420 -1.942 -7.198 1.00 95.69 114 PHE A CA 1
ATOM 865 C C . PHE A 1 114 ? -1.837 -3.042 -8.180 1.00 95.69 114 PHE A C 1
ATOM 867 O O . PHE A 1 114 ? -2.318 -2.769 -9.289 1.00 95.69 114 PHE A O 1
ATOM 874 N N . VAL A 1 115 ? -1.706 -4.299 -7.742 1.00 94.75 115 VAL A N 1
ATOM 875 C CA . VAL A 1 115 ? -2.079 -5.498 -8.505 1.00 94.75 115 VAL A CA 1
ATOM 876 C C . VAL A 1 115 ? -3.333 -6.155 -7.940 1.00 94.75 115 VAL A C 1
ATOM 878 O O . VAL A 1 115 ? -4.297 -6.358 -8.686 1.00 94.75 115 VAL A O 1
ATOM 881 N N . LYS A 1 116 ? -3.304 -6.527 -6.654 1.00 94.69 116 LYS A N 1
ATOM 882 C CA . LYS A 1 116 ? -4.390 -7.248 -5.977 1.00 94.69 116 LYS A CA 1
ATOM 883 C C . LYS A 1 116 ? -4.352 -7.062 -4.460 1.00 94.69 116 LYS A C 1
ATOM 885 O O . LYS A 1 116 ? -3.294 -6.792 -3.892 1.00 94.69 116 LYS A O 1
ATOM 890 N N . LYS A 1 117 ? -5.510 -7.278 -3.836 1.00 96.31 117 LYS A N 1
ATOM 891 C CA . LYS A 1 117 ? -5.697 -7.408 -2.390 1.00 96.31 117 LYS A CA 1
ATOM 892 C C . LYS A 1 117 ? -6.112 -8.835 -2.060 1.00 96.31 117 LYS A C 1
ATOM 894 O O . LYS A 1 117 ? -6.997 -9.385 -2.713 1.00 96.31 117 LYS A O 1
ATOM 899 N N . GLU A 1 118 ? -5.535 -9.377 -1.002 1.00 97.12 118 GLU A N 1
ATOM 900 C CA . GLU A 1 118 ? -5.937 -10.633 -0.377 1.00 97.12 118 GLU A CA 1
ATOM 901 C C . GLU A 1 118 ? -6.203 -10.387 1.107 1.00 97.12 118 GLU A C 1
ATOM 903 O O . GLU A 1 118 ? -5.570 -9.533 1.727 1.00 97.12 118 GLU A O 1
ATOM 908 N N . VAL A 1 119 ? -7.191 -11.086 1.662 1.00 97.00 119 VAL A N 1
ATOM 909 C CA . VAL A 1 119 ? -7.577 -10.956 3.067 1.00 97.00 119 VAL A CA 1
ATOM 910 C C . VAL A 1 119 ? -7.706 -12.347 3.662 1.00 97.00 119 VAL A C 1
ATOM 912 O O . VAL A 1 119 ? -8.453 -13.172 3.141 1.00 97.00 119 VAL A O 1
ATOM 915 N N . GLU A 1 120 ? -7.004 -12.577 4.762 1.00 97.88 120 GLU A N 1
ATOM 916 C CA . GLU A 1 120 ? -6.984 -13.837 5.495 1.00 97.88 120 GLU A CA 1
ATOM 917 C C . GLU A 1 120 ? -7.364 -13.587 6.957 1.00 97.88 120 GLU A C 1
ATOM 919 O O . GLU A 1 120 ? -6.840 -12.674 7.598 1.00 97.88 120 GLU A O 1
ATOM 924 N N . ASN A 1 121 ? -8.281 -14.391 7.494 1.00 97.06 121 ASN A N 1
ATOM 925 C CA . ASN A 1 121 ? -8.581 -14.391 8.924 1.00 97.06 121 ASN A CA 1
ATOM 926 C C . ASN A 1 121 ? -7.629 -15.382 9.598 1.00 97.06 121 ASN A C 1
ATOM 928 O O . ASN A 1 121 ? -7.788 -16.588 9.423 1.00 97.06 121 ASN A O 1
ATOM 932 N N . ILE A 1 122 ? -6.643 -14.866 10.329 1.00 97.50 122 ILE A N 1
ATOM 933 C CA . ILE A 1 122 ? -5.632 -15.684 11.014 1.00 97.50 122 ILE A CA 1
ATOM 934 C C . ILE A 1 122 ? -6.207 -16.240 12.324 1.00 97.50 122 ILE A C 1
ATOM 936 O O . ILE A 1 122 ? -5.927 -17.374 12.695 1.00 97.50 122 ILE A O 1
ATOM 940 N N . ASP A 1 123 ? -7.022 -15.441 13.016 1.00 96.81 123 ASP A N 1
ATOM 941 C CA . ASP A 1 123 ? -7.675 -15.795 14.280 1.00 96.81 123 ASP A CA 1
ATOM 942 C C . ASP A 1 123 ? -8.982 -14.986 14.430 1.00 96.81 123 ASP A C 1
ATOM 944 O O . ASP A 1 123 ? -9.280 -14.109 13.615 1.00 96.81 123 ASP A O 1
ATOM 948 N N . ALA A 1 124 ? -9.754 -15.227 15.491 1.00 94.38 124 ALA A N 1
ATOM 949 C CA . ALA A 1 124 ? -11.038 -14.592 15.778 1.00 94.38 124 ALA A CA 1
ATOM 950 C C . ALA A 1 124 ? -10.991 -13.054 15.743 1.00 94.38 124 ALA A C 1
ATOM 952 O O . ALA A 1 124 ? -11.959 -12.422 15.330 1.00 94.38 124 ALA A O 1
ATOM 953 N N . ASN A 1 125 ? -9.865 -12.455 16.147 1.00 95.31 125 ASN A N 1
ATOM 954 C CA . ASN A 1 125 ? -9.679 -11.000 16.212 1.00 95.31 125 ASN A CA 1
ATOM 955 C C . ASN A 1 125 ? -8.469 -10.505 15.402 1.00 95.31 125 ASN A C 1
ATOM 957 O O . ASN A 1 125 ? -8.012 -9.380 15.606 1.00 95.31 125 ASN A O 1
ATOM 961 N N . VAL A 1 126 ? -7.926 -11.334 14.504 1.00 96.75 126 VAL A N 1
ATOM 962 C CA . VAL A 1 126 ? -6.728 -11.006 13.719 1.00 96.75 126 VAL A CA 1
ATOM 963 C C . VAL A 1 126 ? -6.975 -11.292 12.246 1.00 96.75 126 VAL A C 1
ATOM 965 O O . VAL A 1 126 ? -7.279 -12.417 11.850 1.00 96.75 126 VAL A O 1
ATOM 968 N N . ARG A 1 127 ? -6.793 -10.263 11.417 1.00 97.38 127 ARG A N 1
ATOM 969 C CA . ARG A 1 127 ? -6.959 -10.341 9.967 1.00 97.38 127 ARG A CA 1
ATOM 970 C C . ARG A 1 127 ? -5.727 -9.790 9.265 1.00 97.38 127 ARG A C 1
ATOM 972 O O . ARG A 1 127 ? -5.342 -8.649 9.511 1.00 97.38 127 ARG A O 1
ATOM 979 N N . LEU A 1 128 ? -5.149 -10.572 8.363 1.00 97.81 128 LEU A N 1
ATOM 980 C CA . LEU A 1 128 ? -4.077 -10.136 7.479 1.00 97.81 128 LEU A CA 1
ATOM 981 C C . LEU A 1 128 ? -4.677 -9.594 6.188 1.00 97.81 128 LEU A C 1
ATOM 983 O O . LEU A 1 128 ? -5.509 -10.238 5.556 1.00 97.81 128 LEU A O 1
ATOM 987 N N . THR A 1 129 ? -4.268 -8.388 5.805 1.00 97.56 129 THR A N 1
ATOM 988 C CA . THR A 1 129 ? -4.590 -7.802 4.502 1.00 97.56 129 THR A CA 1
ATOM 989 C C . THR A 1 129 ? -3.295 -7.647 3.723 1.00 97.56 129 THR A C 1
ATOM 991 O O . THR A 1 129 ? -2.440 -6.851 4.101 1.00 97.56 129 THR A O 1
ATOM 994 N N . THR A 1 130 ? -3.160 -8.400 2.638 1.00 97.69 130 THR A N 1
ATOM 995 C CA . THR A 1 130 ? -1.977 -8.397 1.776 1.00 97.69 130 THR A CA 1
ATOM 996 C C . THR A 1 130 ? -2.275 -7.591 0.523 1.00 97.69 130 THR A C 1
ATOM 998 O O . THR A 1 130 ? -3.209 -7.911 -0.214 1.00 97.69 130 THR A O 1
ATOM 1001 N N . LEU A 1 131 ? -1.477 -6.554 0.260 1.00 96.75 131 LEU A N 1
ATOM 1002 C CA . LEU A 1 131 ? -1.525 -5.793 -0.987 1.00 96.75 131 LEU A CA 1
ATOM 1003 C C . LEU A 1 131 ? -0.310 -6.152 -1.836 1.00 96.75 131 LEU A C 1
ATOM 1005 O O . LEU A 1 131 ? 0.826 -5.900 -1.445 1.00 96.75 131 LEU A O 1
ATOM 1009 N N . THR A 1 132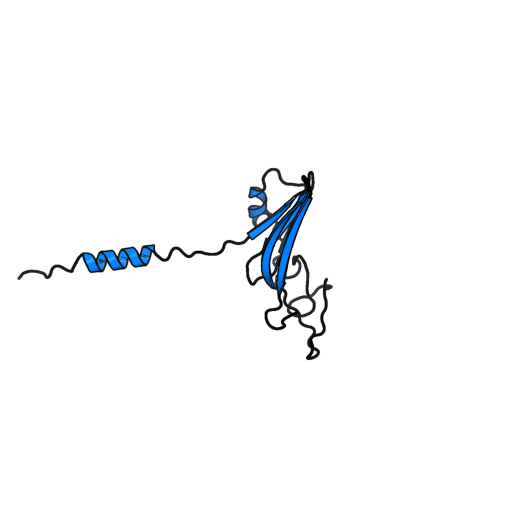 ? -0.545 -6.736 -3.007 1.00 96.19 132 THR A N 1
ATOM 1010 C CA . THR A 1 132 ? 0.526 -7.008 -3.967 1.00 96.19 132 THR A CA 1
ATOM 1011 C C . THR A 1 132 ? 0.735 -5.787 -4.850 1.00 96.19 132 THR A C 1
ATOM 1013 O O . THR A 1 132 ? -0.197 -5.342 -5.531 1.00 96.19 132 THR A O 1
ATOM 1016 N N . LEU A 1 133 ? 1.969 -5.289 -4.869 1.00 95.56 133 LEU A N 1
ATOM 1017 C CA . LEU A 1 133 ? 2.427 -4.230 -5.761 1.00 95.56 133 LEU A CA 1
ATOM 1018 C C . LEU A 1 133 ? 3.430 -4.799 -6.766 1.00 95.56 133 LEU A C 1
ATOM 1020 O O . LEU A 1 133 ? 4.028 -5.848 -6.526 1.00 95.56 133 LEU A O 1
ATOM 1024 N N . LYS A 1 134 ? 3.623 -4.108 -7.886 1.00 95.31 134 LYS A N 1
ATOM 1025 C CA . LYS A 1 134 ? 4.686 -4.433 -8.842 1.00 95.31 134 LYS A CA 1
ATOM 1026 C C . LYS A 1 134 ? 5.275 -3.179 -9.458 1.00 95.31 134 LYS A C 1
ATOM 1028 O O . LYS A 1 134 ? 4.572 -2.177 -9.568 1.00 95.31 134 LYS A O 1
ATOM 1033 N N . ASP A 1 135 ? 6.504 -3.288 -9.944 1.00 95.62 135 ASP A N 1
ATOM 1034 C CA . ASP A 1 135 ? 7.020 -2.345 -10.927 1.00 95.62 135 ASP A CA 1
ATOM 1035 C C . ASP A 1 135 ? 6.605 -2.797 -12.342 1.00 95.62 135 ASP A C 1
ATOM 1037 O O . ASP A 1 135 ? 6.694 -3.986 -12.660 1.00 95.62 135 ASP A O 1
ATOM 1041 N N . PRO A 1 136 ? 6.035 -1.912 -13.184 1.00 94.00 136 PRO A N 1
ATOM 1042 C CA . PRO A 1 136 ? 5.591 -2.290 -14.523 1.00 94.00 136 PRO A CA 1
ATOM 1043 C C . PRO A 1 136 ? 6.745 -2.531 -15.508 1.00 94.00 136 PRO A C 1
ATOM 1045 O O . PRO A 1 136 ? 6.504 -3.147 -16.545 1.00 94.00 136 PRO A O 1
ATOM 1048 N N . VAL A 1 137 ? 7.949 -2.031 -15.217 1.00 94.62 137 VAL A N 1
ATOM 1049 C CA . VAL A 1 137 ? 9.151 -2.156 -16.055 1.00 94.62 137 VAL A CA 1
ATOM 1050 C C . VAL A 1 137 ? 10.062 -3.264 -15.531 1.00 94.62 137 VAL A C 1
ATOM 1052 O O . VAL A 1 137 ? 10.532 -4.085 -16.317 1.00 94.62 137 VAL A O 1
ATOM 1055 N N . TYR A 1 138 ? 10.281 -3.320 -14.216 1.00 94.19 138 TYR A N 1
ATOM 1056 C CA . TYR A 1 138 ? 11.192 -4.279 -13.590 1.00 94.19 138 TYR A CA 1
ATOM 1057 C C . TYR A 1 138 ? 10.426 -5.381 -12.857 1.00 94.19 138 TYR A C 1
ATOM 1059 O O . TYR A 1 138 ? 9.719 -5.139 -11.881 1.00 94.19 138 TYR A O 1
ATOM 1067 N N . ASN A 1 139 ? 10.585 -6.626 -13.305 1.00 89.00 139 ASN A N 1
ATOM 1068 C CA . ASN A 1 139 ? 9.990 -7.769 -12.620 1.00 89.00 139 ASN A CA 1
ATOM 1069 C C . ASN A 1 139 ? 10.884 -8.213 -11.460 1.00 89.00 139 ASN A C 1
ATOM 1071 O O . ASN A 1 139 ? 11.993 -8.696 -11.677 1.00 89.00 139 ASN A O 1
ATOM 1075 N N . PHE A 1 140 ? 10.367 -8.093 -10.241 1.00 84.44 140 PHE A N 1
ATOM 1076 C CA . PHE A 1 140 ? 10.932 -8.739 -9.063 1.00 84.44 140 PHE A CA 1
ATOM 1077 C C . PHE A 1 140 ? 10.396 -10.170 -8.996 1.00 84.44 140 PHE A C 1
ATOM 1079 O O . PHE A 1 140 ? 9.190 -10.368 -8.836 1.00 84.44 140 PHE A O 1
ATOM 1086 N N . THR A 1 141 ? 11.278 -11.148 -9.181 1.00 66.00 141 THR A N 1
ATOM 1087 C CA . THR A 1 141 ? 10.988 -12.589 -9.105 1.00 66.00 141 THR A CA 1
ATOM 1088 C C . THR A 1 141 ? 11.841 -13.242 -8.045 1.00 66.00 141 THR A C 1
ATOM 1090 O O . THR A 1 141 ? 13.045 -12.899 -8.016 1.00 66.00 141 THR A O 1
#

pLDDT: mean 83.38, std 16.53, range [41.75, 97.88]